Protein AF-A0A940ZDE0-F1 (afdb_monomer_lite)

Radius of gyration: 26.83 Å; chains: 1; bounding box: 47×18×83 Å

Sequence (66 aa):
MAGKPSEKEEEYFIRMEFEKKKKLEEEKHKKLGEVEKKKIKELHYMRCPKCGMELIEIYYNGVHTD

Secondary structure (DSSP, 8-state):
----HHHHHHHHHHHHHHHHHHHHHHHHHHHHHHHHHHHHHHHHTTB-TTT-PBP----BTTB---

Structure (mmCIF, N/CA/C/O backbone):
data_AF-A0A940ZDE0-F1
#
_entry.id   AF-A0A940ZDE0-F1
#
loop_
_atom_site.group_PDB
_atom_site.id
_atom_site.type_symbol
_atom_site.label_atom_id
_atom_site.label_alt_id
_atom_site.label_comp_id
_atom_site.label_asym_id
_atom_site.label_entity_id
_atom_site.label_seq_id
_atom_site.pdbx_PDB_ins_code
_atom_site.Cartn_x
_atom_site.Cartn_y
_atom_site.Cartn_z
_atom_site.occupancy
_atom_site.B_iso_or_equiv
_atom_site.auth_seq_id
_atom_site.auth_comp_id
_atom_site.auth_asym_id
_atom_site.auth_atom_id
_atom_site.pdbx_PDB_model_num
ATOM 1 N N . MET A 1 1 ? -27.318 -2.622 45.032 1.00 46.03 1 MET A N 1
ATOM 2 C CA . MET A 1 1 ? -26.304 -1.589 44.733 1.00 46.03 1 MET A CA 1
ATOM 3 C C . MET A 1 1 ? -26.548 -1.098 43.320 1.00 46.03 1 MET A C 1
ATOM 5 O O . MET A 1 1 ? -26.371 -1.868 42.387 1.00 46.03 1 MET A O 1
ATOM 9 N N . ALA A 1 2 ? -27.061 0.123 43.170 1.00 53.38 2 ALA A N 1
ATOM 10 C CA . ALA A 1 2 ? -27.231 0.747 41.863 1.00 53.38 2 ALA A CA 1
ATOM 11 C C . ALA A 1 2 ? -25.836 1.103 41.331 1.00 53.38 2 ALA A C 1
ATOM 13 O O . ALA A 1 2 ? -25.160 1.949 41.915 1.00 53.38 2 ALA A O 1
ATOM 14 N N . GLY A 1 3 ? -25.377 0.393 40.296 1.00 57.97 3 GLY A N 1
ATOM 15 C CA . GLY A 1 3 ? -24.119 0.703 39.618 1.00 57.97 3 GLY A CA 1
ATOM 16 C C . GLY A 1 3 ? -24.143 2.152 39.140 1.00 57.97 3 GLY A C 1
ATOM 17 O O . GLY A 1 3 ? -25.154 2.605 38.593 1.00 57.97 3 GLY A O 1
ATOM 18 N N . LYS A 1 4 ? -23.070 2.894 39.412 1.00 56.91 4 LYS A N 1
ATOM 19 C CA . LYS A 1 4 ? -22.979 4.306 39.037 1.00 56.91 4 LYS A CA 1
ATOM 20 C C . LYS A 1 4 ? -23.023 4.402 37.503 1.00 56.91 4 LYS A C 1
ATOM 22 O O . LYS A 1 4 ? -22.305 3.654 36.843 1.00 56.91 4 LYS A O 1
ATOM 27 N N . PRO A 1 5 ? -23.832 5.302 36.916 1.00 59.94 5 PRO A N 1
ATOM 28 C CA . PRO A 1 5 ? -23.915 5.470 35.461 1.00 59.94 5 PRO A CA 1
ATOM 29 C C . PRO A 1 5 ? -22.556 5.714 34.783 1.00 59.94 5 PRO A C 1
ATOM 31 O O . PRO A 1 5 ? -22.360 5.292 33.647 1.00 59.94 5 PRO A O 1
ATOM 34 N N . SER A 1 6 ? -21.607 6.314 35.512 1.00 61.28 6 SER A N 1
ATOM 35 C CA . SER A 1 6 ? -20.274 6.686 35.030 1.00 61.28 6 SER A CA 1
ATOM 36 C C . SER A 1 6 ? -19.425 5.507 34.542 1.00 61.28 6 SER A C 1
ATOM 38 O O . SER A 1 6 ? -18.716 5.648 33.554 1.00 61.28 6 SER A O 1
ATOM 40 N N . GLU A 1 7 ? -19.526 4.328 35.166 1.00 65.38 7 GLU A N 1
ATOM 41 C CA . GLU A 1 7 ? -18.717 3.157 34.774 1.00 65.38 7 GLU A CA 1
ATOM 42 C C . GLU A 1 7 ? -19.144 2.599 33.406 1.00 65.38 7 GLU A C 1
ATOM 44 O O . GLU A 1 7 ? -18.318 2.135 32.622 1.00 65.38 7 GLU A O 1
ATOM 49 N N . LYS A 1 8 ? -20.440 2.686 33.076 1.00 72.94 8 LYS A N 1
ATOM 50 C CA . LYS A 1 8 ? -20.963 2.230 31.778 1.00 72.94 8 LYS A CA 1
ATOM 51 C C . LYS A 1 8 ? -20.591 3.178 30.642 1.00 72.94 8 LYS A C 1
ATOM 53 O O . LYS A 1 8 ? -20.368 2.726 29.520 1.00 72.94 8 LYS A O 1
ATOM 58 N N . GLU A 1 9 ? -20.541 4.476 30.926 1.00 76.56 9 GLU A N 1
ATOM 59 C CA . GLU A 1 9 ? -20.107 5.488 29.963 1.00 76.56 9 GLU A CA 1
ATOM 60 C C . GLU A 1 9 ? -18.604 5.363 29.691 1.00 76.56 9 GLU A C 1
ATOM 62 O O . GLU A 1 9 ? -18.199 5.331 28.530 1.00 76.56 9 GLU A O 1
ATOM 67 N N . GLU A 1 10 ? -17.784 5.185 30.729 1.00 80.12 10 GLU A N 1
ATOM 68 C CA . GLU A 1 10 ? -16.341 4.952 30.587 1.00 80.12 10 GLU A CA 1
ATOM 69 C C . GLU A 1 10 ? -16.031 3.700 29.758 1.00 80.12 10 GLU A C 1
ATOM 71 O O . GLU A 1 10 ? -15.250 3.773 28.807 1.00 80.12 10 GLU A O 1
ATOM 76 N N . GLU A 1 11 ? -16.686 2.567 30.031 1.00 80.56 11 GLU A N 1
ATOM 77 C CA . GLU A 1 11 ? -16.519 1.363 29.207 1.00 80.56 11 GLU A CA 1
ATOM 78 C C . GLU A 1 11 ? -16.916 1.585 27.744 1.00 80.56 11 GLU A C 1
ATOM 80 O O . GLU A 1 11 ? -16.264 1.061 26.834 1.00 80.56 11 GLU A O 1
ATOM 85 N N . TYR A 1 12 ? -17.985 2.344 27.502 1.00 83.50 12 TYR A N 1
ATOM 86 C CA . TYR A 1 12 ? -18.426 2.670 26.152 1.00 83.50 12 TYR A CA 1
ATOM 87 C C . TYR A 1 12 ? -17.375 3.510 25.416 1.00 83.50 12 TYR A C 1
ATOM 89 O O . TYR A 1 12 ? -17.013 3.184 24.281 1.00 83.50 12 TYR A O 1
ATOM 97 N N . PHE A 1 13 ? -16.818 4.534 26.067 1.00 87.06 13 PHE A N 1
ATOM 98 C CA . PHE A 1 13 ? -15.756 5.351 25.483 1.00 87.06 13 PHE A CA 1
ATOM 99 C C . PHE A 1 13 ? -14.478 4.544 25.230 1.00 87.06 13 PHE A C 1
ATOM 101 O O . PHE A 1 13 ? -13.918 4.647 24.139 1.00 87.06 13 PHE A O 1
ATOM 108 N N . ILE A 1 14 ? -14.068 3.673 26.156 1.00 88.50 14 ILE A N 1
ATOM 109 C CA . ILE A 1 14 ? -12.889 2.808 25.987 1.00 88.50 14 ILE A CA 1
ATOM 110 C C . ILE A 1 14 ? -13.059 1.873 24.780 1.00 88.5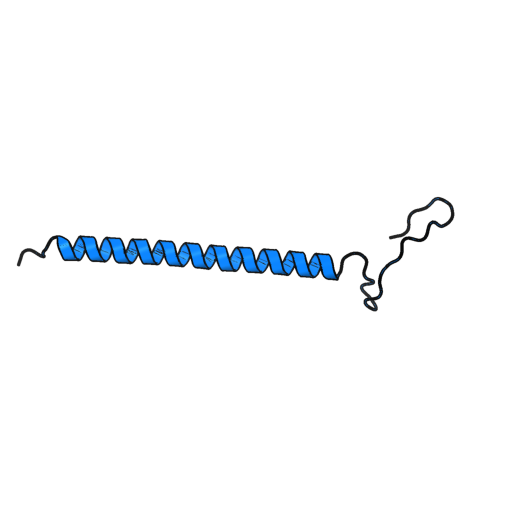0 14 ILE A C 1
ATOM 112 O O . ILE A 1 14 ? -12.145 1.761 23.957 1.00 88.50 14 ILE A O 1
ATOM 116 N N . ARG A 1 15 ? -14.229 1.236 24.621 1.00 88.38 15 ARG A N 1
ATOM 117 C CA . ARG A 1 15 ? -14.516 0.384 23.450 1.00 88.38 15 ARG A CA 1
ATOM 118 C C . ARG A 1 15 ? -14.479 1.188 22.152 1.00 88.38 15 ARG A C 1
ATOM 120 O O . ARG A 1 15 ? -13.837 0.768 21.191 1.00 88.38 15 ARG A O 1
ATOM 127 N N . MET A 1 16 ? -15.103 2.363 22.139 1.00 90.88 16 MET A N 1
ATOM 128 C CA . MET A 1 16 ? -15.123 3.245 20.969 1.00 90.88 16 MET A CA 1
ATOM 129 C C . MET A 1 16 ? -13.722 3.736 20.582 1.00 90.88 16 MET A C 1
ATOM 131 O O . MET A 1 16 ? -13.386 3.790 19.396 1.00 90.88 16 MET A O 1
ATOM 135 N N . GLU A 1 17 ? -12.884 4.092 21.553 1.00 90.25 17 GLU A N 1
ATOM 136 C CA . GLU A 1 17 ? -11.496 4.486 21.303 1.00 90.25 17 GLU A CA 1
ATOM 137 C C . GLU A 1 17 ? -10.648 3.324 20.795 1.00 90.25 17 GLU A C 1
ATOM 139 O O . GLU A 1 17 ? -9.846 3.507 19.874 1.00 90.25 17 GLU A O 1
ATOM 144 N N . PHE A 1 18 ? -10.834 2.133 21.361 1.00 92.38 18 PHE A N 1
ATOM 145 C CA . PHE A 1 18 ? -10.143 0.932 20.912 1.00 92.38 18 PHE A CA 1
ATOM 146 C C . PHE A 1 18 ? -10.503 0.594 19.463 1.00 92.38 18 PHE A C 1
ATOM 148 O O . PHE A 1 18 ? -9.612 0.388 18.639 1.00 92.38 18 PHE A O 1
ATOM 155 N N . GLU A 1 19 ? -11.789 0.626 19.110 1.00 91.25 19 GLU A N 1
ATOM 156 C CA . GLU A 1 19 ? -12.232 0.411 17.730 1.00 91.25 19 GLU A CA 1
ATOM 157 C C . GLU A 1 19 ? -11.676 1.461 16.764 1.00 91.25 19 GLU A C 1
ATOM 159 O O . GLU A 1 19 ? -11.229 1.115 15.667 1.00 91.25 19 GLU A O 1
ATOM 164 N N . LYS A 1 20 ? -11.656 2.740 17.161 1.00 93.19 20 LYS A N 1
ATOM 165 C CA . LYS A 1 20 ? -11.045 3.810 16.357 1.00 93.19 20 LYS A CA 1
ATOM 166 C C . LYS A 1 20 ? -9.553 3.566 16.140 1.00 93.19 20 LYS A C 1
ATOM 168 O O . LYS A 1 20 ? -9.080 3.681 15.011 1.00 93.19 20 LYS A O 1
ATOM 173 N N . LYS A 1 21 ? -8.814 3.205 17.194 1.00 92.25 21 LYS A N 1
ATOM 174 C CA . LYS A 1 21 ? -7.377 2.893 17.110 1.00 92.25 21 LYS A CA 1
ATOM 175 C C . LYS A 1 21 ? -7.122 1.685 16.214 1.00 92.25 21 LYS A C 1
ATOM 177 O O . LYS A 1 21 ? -6.251 1.763 15.352 1.00 92.25 21 LYS A O 1
ATOM 182 N N . LYS A 1 22 ? -7.923 0.626 16.348 1.00 93.94 22 LYS A N 1
ATOM 183 C CA . LYS A 1 22 ? -7.839 -0.570 15.503 1.00 93.94 22 LYS A CA 1
ATOM 184 C C . LYS A 1 22 ? -8.059 -0.237 14.025 1.00 93.94 22 LYS A C 1
ATOM 186 O O . LYS A 1 22 ? -7.242 -0.612 13.192 1.00 93.94 22 LYS A O 1
ATOM 191 N N . LYS A 1 23 ? -9.102 0.537 13.698 1.00 93.94 23 LYS A N 1
ATOM 192 C CA . LYS A 1 23 ? -9.363 0.988 12.317 1.00 93.94 23 LYS A CA 1
ATOM 193 C C . LYS A 1 23 ? -8.209 1.823 11.757 1.00 93.94 23 LYS A C 1
ATOM 195 O O . LYS A 1 23 ? -7.786 1.599 10.628 1.00 93.94 23 LYS A O 1
ATOM 200 N N . LEU A 1 24 ? -7.665 2.749 12.551 1.00 93.81 24 LEU A N 1
ATOM 201 C CA . LEU A 1 24 ? -6.510 3.557 12.147 1.00 93.81 24 LEU A CA 1
ATOM 202 C C . LEU A 1 24 ? -5.264 2.704 11.887 1.00 93.81 24 LEU A C 1
ATOM 204 O O . LEU A 1 24 ? -4.505 2.997 10.965 1.00 93.81 24 LEU A O 1
ATOM 208 N N . GLU A 1 25 ? -5.032 1.671 12.692 1.00 91.75 25 GLU A N 1
ATOM 209 C CA . GLU A 1 25 ? -3.913 0.754 12.491 1.00 91.75 25 GLU A CA 1
ATOM 210 C C . GLU A 1 25 ? -4.095 -0.084 11.218 1.00 91.75 25 GLU A C 1
ATOM 212 O O . GLU A 1 25 ? -3.190 -0.144 10.386 1.00 91.75 25 GLU A O 1
ATOM 217 N N . GLU A 1 26 ? -5.285 -0.651 11.005 1.00 93.00 26 GLU A N 1
ATOM 218 C CA . GLU A 1 26 ? -5.622 -1.399 9.788 1.00 93.00 26 GLU A CA 1
ATOM 219 C C . GLU A 1 26 ? -5.464 -0.542 8.523 1.00 93.00 26 GLU A C 1
ATOM 221 O O . GLU A 1 26 ? -4.907 -0.999 7.521 1.00 93.00 26 GLU A O 1
ATOM 226 N N . GLU A 1 27 ? -5.908 0.717 8.553 1.00 93.31 27 GLU A N 1
ATOM 227 C CA . GLU A 1 27 ? -5.708 1.655 7.445 1.00 93.31 27 GLU A CA 1
ATOM 228 C C . GLU A 1 27 ? -4.231 1.972 7.199 1.00 93.31 27 GLU A C 1
ATOM 230 O O . GLU A 1 27 ? -3.811 2.067 6.043 1.00 93.31 27 GLU A O 1
ATOM 235 N N . LYS A 1 28 ? -3.430 2.129 8.261 1.00 92.62 28 LYS A N 1
ATOM 236 C CA . LYS A 1 28 ? -1.980 2.334 8.135 1.00 92.62 28 LYS A CA 1
ATOM 237 C C . LYS A 1 28 ? -1.313 1.132 7.478 1.00 92.62 28 LYS A C 1
ATOM 239 O O . LYS A 1 28 ? -0.567 1.326 6.522 1.00 92.62 28 LYS A O 1
ATOM 244 N N . HIS A 1 29 ? -1.617 -0.087 7.923 1.00 92.00 29 HIS A N 1
ATOM 245 C CA . HIS A 1 29 ? -1.070 -1.314 7.332 1.00 92.00 29 HIS A CA 1
ATOM 246 C C . HIS A 1 29 ? -1.455 -1.462 5.856 1.00 92.00 29 HIS A C 1
ATOM 248 O O . HIS A 1 29 ? -0.598 -1.760 5.024 1.00 92.00 29 HIS A O 1
ATOM 254 N N . LYS A 1 30 ? -2.713 -1.171 5.495 1.00 92.81 30 LYS A N 1
ATOM 255 C CA . LYS A 1 30 ? -3.153 -1.172 4.088 1.00 92.81 30 LYS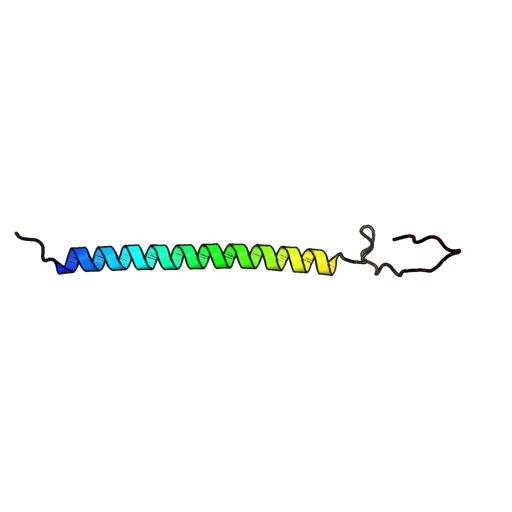 A CA 1
ATOM 256 C C . LYS A 1 30 ? -2.375 -0.162 3.244 1.00 92.81 30 LYS A C 1
ATOM 258 O O . LYS A 1 30 ? -1.850 -0.524 2.192 1.00 92.81 30 LYS A O 1
ATOM 263 N N . LYS A 1 31 ? -2.252 1.081 3.722 1.00 92.69 31 LYS A N 1
ATOM 264 C CA . LYS A 1 31 ? -1.499 2.140 3.029 1.00 92.69 31 LYS A CA 1
ATOM 265 C C . LYS A 1 31 ? -0.024 1.776 2.866 1.00 92.69 31 LYS A C 1
ATOM 267 O O . LYS A 1 31 ? 0.530 1.997 1.794 1.00 92.69 31 LYS A O 1
ATOM 272 N N . LEU A 1 32 ? 0.603 1.192 3.889 1.00 90.44 32 LEU A N 1
ATOM 273 C CA . LEU A 1 32 ? 1.991 0.728 3.814 1.00 90.44 32 LE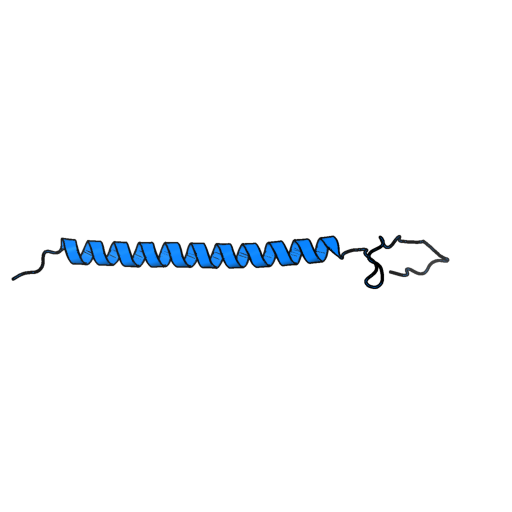U A CA 1
ATOM 274 C C . LEU A 1 32 ? 2.165 -0.336 2.723 1.00 90.44 32 LEU A C 1
ATOM 276 O O . LEU A 1 32 ? 3.023 -0.173 1.858 1.00 90.44 32 LEU A O 1
ATOM 280 N N . GLY A 1 33 ? 1.295 -1.350 2.684 1.00 91.25 33 GLY A N 1
ATOM 281 C CA . GLY A 1 33 ? 1.354 -2.394 1.657 1.00 91.25 33 GLY A CA 1
ATOM 282 C C . GLY A 1 33 ? 1.130 -1.872 0.231 1.00 91.25 33 GLY A C 1
ATOM 283 O O . GLY A 1 33 ? 1.764 -2.340 -0.716 1.00 91.25 33 GLY A O 1
ATOM 284 N N . GLU A 1 34 ? 0.260 -0.877 0.045 1.00 93.12 34 GLU A N 1
ATOM 285 C CA . GLU A 1 34 ? 0.079 -0.222 -1.258 1.00 93.12 34 GLU A CA 1
ATOM 286 C C . GLU A 1 34 ? 1.309 0.585 -1.684 1.00 93.12 34 GLU A C 1
ATOM 288 O O . GLU A 1 34 ? 1.710 0.527 -2.849 1.00 93.12 34 GLU A O 1
ATOM 293 N N . VAL A 1 35 ? 1.921 1.320 -0.752 1.00 93.25 35 VAL A N 1
ATOM 294 C CA . VAL A 1 35 ? 3.138 2.101 -1.011 1.00 93.25 35 VAL A CA 1
ATOM 295 C C . VAL A 1 35 ? 4.306 1.184 -1.367 1.00 93.25 35 VAL A C 1
ATOM 297 O O . VAL A 1 35 ? 5.020 1.464 -2.327 1.00 93.25 35 VAL A O 1
ATOM 300 N N . GLU A 1 36 ? 4.488 0.072 -0.658 1.00 90.56 36 GLU A N 1
ATOM 301 C CA . GLU A 1 36 ? 5.531 -0.912 -0.972 1.00 90.56 36 GLU A CA 1
ATOM 302 C C . GLU A 1 36 ? 5.336 -1.529 -2.357 1.00 90.56 36 GLU A C 1
ATOM 304 O O . GLU A 1 36 ? 6.276 -1.573 -3.152 1.00 90.56 36 GLU A O 1
ATOM 309 N N . LYS A 1 37 ? 4.104 -1.923 -2.702 1.00 90.75 37 LYS A N 1
ATOM 310 C CA . LYS A 1 37 ? 3.793 -2.426 -4.048 1.00 90.75 37 LYS A CA 1
ATOM 311 C C . LYS A 1 37 ? 4.092 -1.393 -5.133 1.00 90.75 37 LYS A C 1
ATOM 313 O O . LYS A 1 37 ? 4.607 -1.768 -6.185 1.00 90.75 37 LYS A O 1
ATOM 318 N N . LYS A 1 38 ? 3.776 -0.114 -4.901 1.00 92.00 38 LYS A N 1
ATOM 319 C CA . LYS A 1 38 ? 4.102 0.972 -5.841 1.00 92.00 38 LYS A CA 1
ATOM 320 C C . LYS A 1 38 ? 5.612 1.134 -6.003 1.00 92.00 38 LYS A C 1
ATOM 322 O O . LYS A 1 38 ? 6.083 1.091 -7.132 1.00 92.00 38 LYS A O 1
ATOM 327 N N . LYS A 1 39 ? 6.364 1.183 -4.900 1.00 90.06 39 LYS A N 1
ATOM 328 C CA . LYS A 1 39 ? 7.834 1.259 -4.926 1.00 90.06 39 LYS A CA 1
ATOM 329 C C . LYS A 1 39 ? 8.462 0.092 -5.684 1.00 90.06 39 LYS A C 1
ATOM 331 O O . LYS A 1 39 ? 9.362 0.300 -6.484 1.00 90.06 39 LYS A O 1
ATOM 336 N N . ILE A 1 40 ? 7.982 -1.134 -5.465 1.00 86.81 40 ILE A N 1
ATOM 337 C CA . ILE A 1 40 ? 8.476 -2.313 -6.191 1.00 86.81 40 ILE A CA 1
ATOM 338 C C . ILE A 1 40 ? 8.187 -2.173 -7.686 1.00 86.81 40 ILE A C 1
ATOM 340 O O . ILE A 1 40 ? 9.080 -2.418 -8.491 1.00 86.81 40 ILE A O 1
ATOM 344 N N . LYS A 1 41 ? 6.974 -1.761 -8.071 1.00 87.75 41 LYS A N 1
ATOM 345 C CA . LYS A 1 41 ? 6.640 -1.533 -9.484 1.00 87.75 41 LYS A CA 1
ATOM 346 C C . LYS A 1 41 ? 7.547 -0.484 -10.118 1.00 87.75 41 LYS A C 1
ATOM 348 O O . LYS A 1 41 ? 8.062 -0.735 -11.195 1.00 87.75 41 LYS A O 1
ATOM 353 N N . GLU A 1 42 ? 7.768 0.640 -9.444 1.00 87.31 42 GLU A N 1
ATOM 354 C CA . GLU A 1 42 ? 8.653 1.714 -9.913 1.00 87.31 42 GLU A CA 1
ATOM 355 C C . GLU A 1 42 ? 10.105 1.242 -10.052 1.00 87.31 42 GLU A C 1
ATOM 357 O O . GLU A 1 42 ? 10.743 1.533 -11.055 1.00 87.31 42 GLU A O 1
ATOM 362 N N . LEU A 1 43 ? 10.611 0.456 -9.094 1.00 85.00 43 LEU A N 1
ATOM 363 C CA . LEU A 1 43 ? 11.969 -0.096 -9.149 1.00 85.00 43 LEU A CA 1
ATOM 364 C C . LEU A 1 43 ? 12.184 -1.060 -10.319 1.00 85.00 43 LEU A C 1
ATOM 366 O O . LEU A 1 43 ? 13.287 -1.122 -10.848 1.00 85.00 43 LEU A O 1
ATOM 370 N N . HIS A 1 44 ? 11.164 -1.835 -10.690 1.00 85.50 44 HIS A N 1
ATOM 371 C CA . HIS A 1 44 ?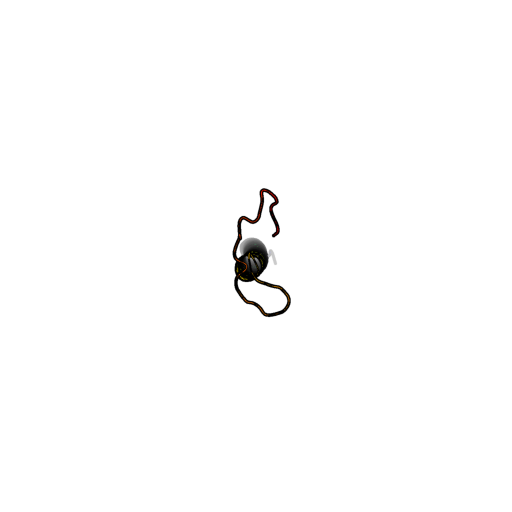 11.259 -2.812 -11.781 1.00 85.50 44 HIS A CA 1
ATOM 372 C C . HIS A 1 44 ? 10.804 -2.246 -13.131 1.00 85.50 44 HIS A C 1
ATOM 374 O O . HIS A 1 44 ? 11.010 -2.884 -14.163 1.00 85.50 44 HIS A O 1
ATOM 380 N N . TYR A 1 45 ? 10.177 -1.071 -13.145 1.00 85.88 45 TYR A N 1
ATOM 381 C CA . TYR A 1 45 ? 9.762 -0.406 -14.370 1.00 85.88 45 TYR A CA 1
ATOM 382 C C . TYR A 1 45 ? 10.991 -0.052 -15.213 1.00 85.88 45 TYR A C 1
ATOM 384 O O . TYR A 1 45 ? 11.967 0.481 -14.692 1.00 85.88 45 TYR A O 1
ATOM 392 N N . MET A 1 46 ? 10.953 -0.372 -16.511 1.00 84.50 46 MET A N 1
ATOM 393 C CA . MET A 1 46 ? 12.079 -0.178 -17.438 1.00 84.50 46 MET A CA 1
ATOM 394 C C . MET A 1 46 ? 13.384 -0.844 -16.967 1.00 84.50 46 MET A C 1
ATOM 396 O O . MET A 1 46 ? 14.480 -0.354 -17.233 1.00 84.50 46 MET A O 1
ATOM 400 N N . ARG A 1 47 ? 13.288 -1.973 -16.255 1.00 84.06 47 ARG A N 1
ATOM 401 C CA . ARG A 1 47 ? 14.438 -2.797 -15.864 1.00 84.06 47 ARG A CA 1
ATOM 402 C C . ARG A 1 47 ? 14.325 -4.189 -16.464 1.00 84.06 47 ARG A C 1
ATOM 404 O O . ARG A 1 47 ? 13.263 -4.804 -16.460 1.00 84.06 47 ARG A O 1
ATOM 411 N N . CYS A 1 48 ? 15.445 -4.720 -16.942 1.00 81.38 48 CYS A N 1
ATOM 412 C CA . CYS A 1 48 ? 15.496 -6.068 -17.487 1.00 81.38 48 CYS A CA 1
ATOM 413 C C . CYS A 1 48 ? 15.275 -7.108 -16.366 1.00 81.38 48 CYS A C 1
ATOM 415 O O . CYS A 1 48 ? 16.076 -7.153 -15.426 1.00 81.38 48 CYS A O 1
ATOM 417 N N . PRO A 1 49 ? 14.286 -8.018 -16.474 1.00 80.69 49 PRO A N 1
ATOM 418 C CA . PRO A 1 49 ? 14.006 -9.031 -15.449 1.00 80.69 49 PRO A CA 1
ATOM 419 C C . PRO A 1 49 ? 15.107 -10.098 -15.313 1.00 80.69 49 PRO A C 1
ATOM 421 O O . PRO A 1 49 ? 15.094 -10.878 -14.365 1.00 80.69 49 PRO A O 1
ATOM 424 N N . LYS A 1 50 ? 16.063 -10.153 -16.252 1.00 79.50 50 LYS A N 1
ATOM 425 C CA . LYS A 1 50 ? 17.160 -11.131 -16.252 1.00 79.50 50 LYS A CA 1
ATOM 426 C C . LYS A 1 50 ? 18.402 -10.651 -15.497 1.00 79.50 50 LYS A C 1
ATOM 428 O O . LYS A 1 50 ? 19.070 -11.458 -14.862 1.00 79.50 50 LYS A O 1
ATOM 433 N N . CYS A 1 51 ? 18.744 -9.367 -15.605 1.00 82.81 51 CYS A N 1
ATOM 434 C CA . CYS A 1 51 ? 20.004 -8.824 -15.080 1.00 82.81 51 CYS A CA 1
ATOM 435 C C . CYS A 1 51 ? 19.868 -7.490 -14.329 1.00 82.81 51 CYS A C 1
ATOM 437 O O . CYS A 1 51 ? 20.858 -7.019 -13.777 1.00 82.81 51 CYS A O 1
ATOM 439 N N . GLY A 1 52 ? 18.684 -6.867 -14.297 1.00 77.75 52 GLY A N 1
ATOM 440 C CA . GLY A 1 52 ? 18.431 -5.625 -13.556 1.00 77.75 52 GLY A CA 1
ATOM 441 C C . GLY A 1 52 ? 18.983 -4.341 -14.192 1.00 77.75 52 GLY A C 1
ATOM 442 O O . GLY A 1 52 ? 18.912 -3.276 -13.575 1.00 77.75 52 GLY A O 1
ATOM 443 N N . MET A 1 53 ? 19.529 -4.407 -15.411 1.00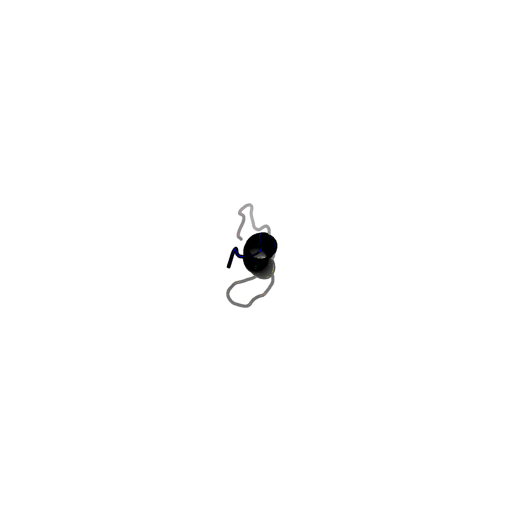 81.94 53 MET A N 1
ATOM 444 C CA . MET A 1 53 ? 19.962 -3.216 -16.158 1.00 81.94 53 MET A CA 1
ATOM 445 C C . MET A 1 53 ? 18.762 -2.398 -16.654 1.00 81.94 53 MET A C 1
ATOM 447 O O . MET A 1 53 ? 17.675 -2.947 -16.834 1.00 81.94 53 MET A O 1
ATOM 451 N N . GLU A 1 54 ? 18.955 -1.091 -16.852 1.00 82.00 54 GLU A N 1
ATOM 452 C CA . GLU A 1 54 ? 17.943 -0.217 -17.461 1.00 82.00 54 GLU A CA 1
ATOM 453 C C . GLU A 1 54 ? 17.678 -0.636 -18.903 1.00 82.00 54 GLU A C 1
ATOM 455 O O . GLU A 1 54 ? 18.608 -0.843 -19.685 1.00 82.00 54 GLU A O 1
ATOM 460 N N . LEU A 1 55 ? 16.398 -0.792 -19.228 1.00 81.50 55 LEU A N 1
ATOM 461 C CA . LEU A 1 55 ? 15.931 -0.925 -20.595 1.00 81.50 55 LEU A CA 1
ATOM 462 C C . LEU A 1 55 ? 15.985 0.462 -21.228 1.00 81.50 55 LEU A C 1
ATOM 464 O O . LEU A 1 55 ? 15.508 1.443 -20.659 1.00 81.50 55 LEU A O 1
ATOM 468 N N . ILE A 1 56 ? 16.599 0.531 -22.399 1.00 77.19 56 ILE A N 1
ATOM 469 C CA . ILE A 1 56 ? 16.686 1.738 -23.211 1.00 77.19 56 ILE A CA 1
ATOM 470 C C . ILE A 1 56 ? 15.779 1.551 -24.422 1.00 77.19 56 ILE A C 1
ATOM 472 O O . ILE A 1 56 ? 15.885 0.546 -25.121 1.00 77.19 56 ILE A O 1
ATOM 476 N N . GLU A 1 57 ? 14.892 2.509 -24.682 1.00 65.69 57 GLU A N 1
ATOM 477 C CA . GLU A 1 57 ? 14.110 2.514 -25.918 1.00 65.69 57 GLU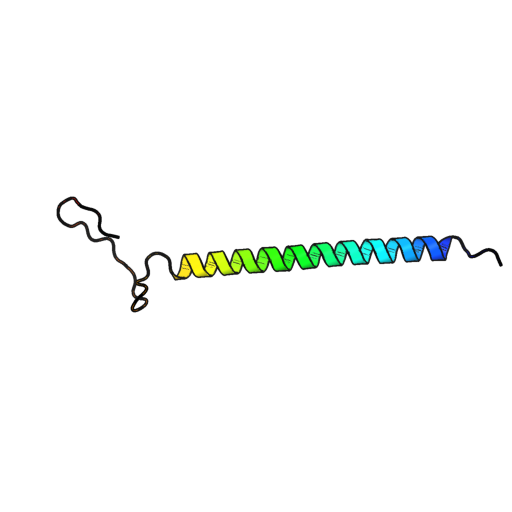 A CA 1
ATOM 478 C C . GLU A 1 57 ? 15.037 2.857 -27.086 1.00 65.69 57 GLU A C 1
ATOM 480 O O . GLU A 1 57 ? 15.593 3.957 -27.158 1.00 65.69 57 GLU A O 1
ATOM 485 N N . ILE A 1 58 ? 15.221 1.911 -28.007 1.00 70.56 58 ILE A N 1
ATOM 486 C CA . ILE A 1 58 ? 16.016 2.123 -29.216 1.00 70.56 58 ILE A CA 1
ATOM 487 C C . ILE A 1 58 ? 15.068 2.128 -30.414 1.00 70.56 58 ILE A C 1
ATOM 489 O O . ILE A 1 58 ? 14.407 1.134 -30.703 1.00 70.56 58 ILE A O 1
ATOM 493 N N . TYR A 1 59 ? 15.013 3.248 -31.133 1.00 55.31 59 TYR A N 1
ATOM 494 C CA . TYR A 1 59 ? 14.247 3.359 -32.372 1.00 55.31 59 TYR A CA 1
ATOM 495 C C . TYR A 1 59 ? 14.967 2.597 -33.483 1.00 55.31 59 TYR A C 1
ATOM 497 O O . TYR A 1 59 ? 15.963 3.076 -34.027 1.00 55.31 59 TYR A O 1
ATOM 505 N N . TYR A 1 60 ? 14.461 1.417 -33.835 1.00 54.03 60 TYR A N 1
ATOM 506 C CA . TYR A 1 60 ? 14.982 0.640 -34.955 1.00 54.03 60 TYR A CA 1
ATOM 507 C C . TYR A 1 60 ? 13.893 0.443 -36.016 1.00 54.03 60 TYR A C 1
ATOM 509 O O . TYR A 1 60 ? 12.890 -0.221 -35.779 1.00 54.03 60 TYR A O 1
ATOM 517 N N . ASN A 1 61 ? 14.080 1.055 -37.192 1.00 57.47 61 ASN A N 1
ATOM 518 C CA . ASN A 1 61 ? 13.284 0.831 -38.409 1.00 57.47 61 ASN A CA 1
ATOM 519 C C . ASN A 1 61 ? 11.745 0.804 -38.240 1.00 57.47 61 ASN A C 1
ATOM 521 O O . ASN A 1 61 ? 11.061 -0.006 -38.860 1.00 57.47 61 ASN A O 1
ATOM 525 N N . GLY A 1 62 ? 11.180 1.719 -37.444 1.00 60.38 62 GLY A N 1
ATOM 526 C CA . GLY A 1 62 ? 9.728 1.948 -37.398 1.00 60.38 62 GLY A CA 1
ATOM 527 C C . GLY A 1 62 ? 8.906 0.918 -36.614 1.00 60.38 62 GLY A C 1
ATOM 528 O O . GLY A 1 62 ? 7.685 0.910 -36.754 1.00 60.38 62 GLY A O 1
ATOM 529 N N . VAL A 1 63 ? 9.532 0.077 -35.784 1.00 61.41 63 VAL A N 1
ATOM 530 C CA . VAL A 1 63 ? 8.827 -0.880 -34.913 1.00 61.41 63 VAL A CA 1
ATOM 531 C C . VAL A 1 63 ? 9.303 -0.709 -33.467 1.00 61.41 63 VAL A C 1
ATOM 533 O O . VAL A 1 63 ? 10.502 -0.749 -33.200 1.00 61.41 63 VAL A O 1
ATOM 536 N N . HIS A 1 64 ? 8.367 -0.495 -32.536 1.00 54.09 64 HIS A N 1
ATOM 537 C CA . HIS A 1 64 ? 8.655 -0.430 -31.098 1.00 54.09 64 HIS A CA 1
ATOM 538 C C . HIS A 1 64 ? 9.003 -1.828 -30.568 1.00 54.09 64 HIS A C 1
ATOM 540 O O . HIS A 1 64 ? 8.273 -2.778 -30.843 1.00 54.09 64 HIS A O 1
ATOM 546 N N . THR A 1 65 ? 10.107 -1.948 -29.824 1.00 56.94 65 THR A N 1
ATOM 547 C CA . THR A 1 65 ? 10.430 -3.145 -29.028 1.00 56.94 65 THR A CA 1
ATOM 548 C C . THR A 1 65 ? 10.745 -2.696 -27.600 1.00 56.94 65 THR A C 1
ATOM 550 O O . THR A 1 65 ? 11.648 -1.878 -27.412 1.00 56.94 65 THR A O 1
ATOM 553 N N . ASP A 1 66 ? 9.942 -3.175 -26.654 1.00 52.00 66 ASP A N 1
ATOM 554 C CA . ASP A 1 66 ? 9.899 -2.868 -25.215 1.00 52.00 66 ASP A CA 1
ATOM 555 C C . ASP A 1 66 ? 10.770 -3.794 -24.345 1.00 52.00 66 ASP A C 1
ATOM 557 O O . ASP A 1 66 ? 10.933 -4.989 -24.689 1.00 52.00 66 ASP A O 1
#

Foldseek 3Di:
DPPDPVVVVVVVVVVVVVVVVVVVVVVVVVVVVVVVVVVVCVQCVQADPPPRDGNDFDDDDPDTDD

pLDDT: mean 79.84, std 13.93, range [46.03, 93.94]